Protein AF-A0A0K2RE60-F1 (afdb_monomer_lite)

Sequence (88 aa):
MRVACPSADDAEALPIIARKSQIPVIADIHFQPKYVFAAIEAGCAAVRVNPGNIRKFDDQVKEIAAAARDHGTSIRIGVNAGPWSPAS

Secondary structure (DSSP, 8-state):
-EEE--SHHHHHHHHHHHHH-SS--EEEEES-HHHHHHHHHTT-SEEEEE-SSHHHHHHHHHHHHHHHHHHT-EEEE-----------

Foldseek 3Di:
DEDEDEDPVSLVCLLVCCVPDPDAYEYEYEADVVSLLSNLVSLHQEYEYENVDVPVVVVCVVVSVVSCVVSNHHYHYDYDPDDDDDDD

Radius of gyration: 13.08 Å; chains: 1; bounding box: 34×24×40 Å

pLDDT: mean 87.62, std 15.84, range [40.94, 98.44]

Structure (mmCIF, N/CA/C/O backbone):
data_AF-A0A0K2RE60-F1
#
_entry.id   AF-A0A0K2RE60-F1
#
loop_
_atom_site.group_PDB
_atom_site.id
_atom_site.type_symbol
_atom_site.label_atom_id
_atom_site.label_alt_id
_atom_site.label_comp_id
_atom_site.label_asym_id
_atom_site.label_entity_id
_atom_site.label_seq_id
_atom_site.pdbx_PDB_ins_code
_atom_site.Cartn_x
_atom_site.Cartn_y
_atom_site.Cartn_z
_atom_site.occupancy
_atom_site.B_iso_or_equiv
_atom_site.auth_seq_id
_atom_site.auth_comp_id
_atom_site.auth_asym_id
_atom_site.auth_atom_id
_atom_site.pdbx_PDB_model_num
ATOM 1 N N . MET A 1 1 ? 1.932 -2.795 13.542 1.00 92.94 1 MET A N 1
ATOM 2 C CA . MET A 1 1 ? 2.194 -4.154 13.001 1.00 92.94 1 MET A CA 1
ATOM 3 C C . MET A 1 1 ? 2.591 -4.021 11.540 1.00 92.94 1 MET A C 1
ATOM 5 O O . MET A 1 1 ? 2.074 -3.126 10.884 1.00 92.94 1 MET A O 1
ATOM 9 N N . ARG A 1 2 ? 3.484 -4.878 11.030 1.00 95.81 2 ARG A N 1
ATOM 10 C CA . ARG A 1 2 ? 3.766 -4.970 9.590 1.00 95.81 2 ARG A CA 1
ATOM 11 C C . ARG A 1 2 ? 3.210 -6.282 9.036 1.00 95.81 2 ARG A C 1
ATOM 13 O O . ARG A 1 2 ? 3.459 -7.319 9.643 1.00 95.81 2 ARG A O 1
ATOM 20 N N . VAL A 1 3 ? 2.492 -6.220 7.917 1.00 96.19 3 VAL A N 1
ATOM 21 C CA . VAL A 1 3 ? 1.890 -7.380 7.238 1.00 96.19 3 VAL A CA 1
ATOM 22 C C . VAL A 1 3 ? 2.411 -7.472 5.808 1.00 96.19 3 VAL A C 1
ATOM 24 O O . VAL A 1 3 ? 2.550 -6.450 5.139 1.00 96.19 3 VAL A O 1
ATOM 27 N N . ALA A 1 4 ? 2.744 -8.678 5.355 1.00 96.19 4 ALA A N 1
ATOM 28 C CA . ALA A 1 4 ? 3.142 -8.901 3.969 1.00 96.19 4 ALA A CA 1
ATOM 29 C C . ALA A 1 4 ? 1.909 -8.865 3.058 1.00 96.19 4 ALA A C 1
ATOM 31 O O . ALA A 1 4 ? 0.856 -9.362 3.442 1.00 96.19 4 ALA A O 1
ATOM 32 N N . CYS A 1 5 ? 2.055 -8.294 1.864 1.00 96.44 5 CYS A N 1
ATOM 33 C CA . CYS A 1 5 ? 1.009 -8.250 0.844 1.00 96.44 5 CYS A CA 1
ATOM 34 C C . CYS A 1 5 ? 1.579 -8.712 -0.514 1.00 96.44 5 CYS A C 1
ATOM 36 O O . CYS A 1 5 ? 1.935 -7.886 -1.363 1.00 96.44 5 CYS A O 1
ATOM 38 N N . PRO A 1 6 ? 1.803 -10.032 -0.692 1.00 94.69 6 PRO A N 1
ATOM 39 C CA . PRO A 1 6 ? 2.330 -10.592 -1.937 1.00 94.69 6 PRO A CA 1
ATOM 40 C C . PRO A 1 6 ? 1.276 -10.774 -3.044 1.00 94.69 6 PRO A C 1
ATOM 42 O O . PRO A 1 6 ? 1.649 -10.830 -4.220 1.00 94.69 6 PRO A O 1
ATOM 45 N N . SER A 1 7 ? -0.013 -10.873 -2.707 1.00 96.00 7 SER A N 1
ATOM 46 C CA . SER A 1 7 ? -1.086 -11.214 -3.649 1.00 96.00 7 SER A CA 1
ATOM 47 C C . SER A 1 7 ? -2.255 -10.219 -3.643 1.00 96.00 7 SER A C 1
ATOM 49 O O . SER A 1 7 ? -2.280 -9.265 -2.866 1.00 96.00 7 SER A O 1
ATOM 51 N N . ALA A 1 8 ? -3.204 -10.421 -4.562 1.00 95.75 8 ALA A N 1
ATOM 52 C CA . ALA A 1 8 ? -4.407 -9.597 -4.652 1.00 95.75 8 ALA A CA 1
ATOM 53 C C . ALA A 1 8 ? -5.315 -9.818 -3.436 1.00 95.75 8 ALA A C 1
ATOM 55 O O . ALA A 1 8 ? -5.734 -8.843 -2.823 1.00 95.75 8 ALA A O 1
ATOM 56 N N . ASP A 1 9 ? -5.507 -11.074 -3.029 1.00 97.50 9 ASP A N 1
ATOM 57 C CA . ASP A 1 9 ? -6.293 -11.450 -1.851 1.00 97.50 9 ASP A CA 1
ATOM 58 C C . ASP A 1 9 ? -5.771 -10.758 -0.579 1.00 97.50 9 ASP A C 1
ATOM 60 O O . ASP A 1 9 ? -6.548 -10.285 0.252 1.00 97.50 9 ASP A O 1
ATOM 64 N N . ASP A 1 10 ? -4.445 -10.624 -0.448 1.00 97.56 10 ASP A N 1
ATOM 65 C CA . ASP A 1 10 ? -3.841 -9.897 0.672 1.00 97.56 10 ASP A CA 1
ATOM 66 C C . ASP A 1 10 ? -4.183 -8.403 0.630 1.00 97.56 10 ASP A C 1
ATOM 68 O O . ASP A 1 10 ? -4.502 -7.815 1.664 1.00 97.56 10 ASP A O 1
ATOM 72 N N . ALA A 1 11 ? -4.138 -7.785 -0.556 1.00 97.50 11 ALA A N 1
ATOM 73 C CA . ALA A 1 11 ? -4.490 -6.379 -0.747 1.00 97.50 11 ALA A CA 1
ATOM 74 C C . ALA A 1 11 ? -5.980 -6.128 -0.462 1.00 97.50 11 ALA A C 1
ATOM 76 O O . ALA A 1 11 ? -6.322 -5.151 0.204 1.00 97.50 11 ALA A O 1
ATOM 77 N N . GLU A 1 12 ? -6.853 -7.037 -0.897 1.00 97.88 12 GLU A N 1
ATOM 78 C CA . GLU A 1 12 ? -8.298 -7.002 -0.650 1.00 97.88 12 GLU A CA 1
ATOM 79 C C . GLU A 1 12 ? -8.648 -7.175 0.836 1.00 97.88 12 GLU A C 1
ATOM 81 O O . GLU A 1 12 ? -9.659 -6.648 1.306 1.00 97.88 12 GLU A O 1
ATOM 86 N N . ALA A 1 13 ? -7.796 -7.851 1.611 1.00 98.06 13 ALA A N 1
ATOM 87 C CA . ALA A 1 13 ? -7.972 -7.993 3.052 1.00 98.06 13 ALA A CA 1
ATOM 88 C C . ALA A 1 13 ? -7.588 -6.726 3.845 1.00 98.06 13 ALA A C 1
ATOM 90 O O . ALA A 1 13 ? -8.081 -6.528 4.966 1.00 98.06 13 ALA A O 1
ATOM 91 N N . LEU A 1 14 ? -6.737 -5.849 3.291 1.00 98.31 14 LEU A N 1
ATOM 92 C CA . LEU A 1 14 ? -6.193 -4.682 3.999 1.00 98.31 14 LEU A CA 1
ATOM 93 C C . LEU A 1 14 ? -7.256 -3.741 4.588 1.00 98.31 14 LEU A C 1
ATOM 95 O O . LEU A 1 14 ? -7.073 -3.359 5.744 1.00 98.31 14 LEU A O 1
ATOM 99 N N . PRO A 1 15 ? -8.372 -3.392 3.911 1.00 98.38 15 PRO A N 1
ATOM 100 C CA . PRO A 1 15 ? -9.366 -2.478 4.478 1.00 98.38 15 PRO A CA 1
ATOM 101 C C . PRO A 1 15 ? -9.976 -3.002 5.782 1.00 98.38 15 PRO A C 1
ATOM 103 O O . PRO A 1 15 ? -10.167 -2.261 6.749 1.00 98.38 15 PRO A O 1
ATOM 106 N N . ILE A 1 16 ? -10.261 -4.307 5.843 1.00 98.06 16 ILE A N 1
ATOM 107 C CA . ILE A 1 16 ? -10.820 -4.932 7.046 1.00 98.06 16 ILE A CA 1
ATOM 108 C C . ILE A 1 16 ? -9.762 -4.983 8.149 1.00 98.06 16 ILE A C 1
ATOM 110 O O . ILE A 1 16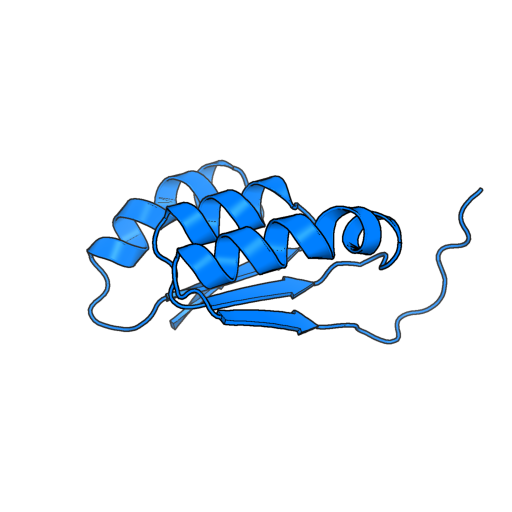 ? -10.088 -4.691 9.302 1.00 98.06 16 ILE A O 1
ATOM 114 N N . ILE A 1 17 ? -8.516 -5.326 7.807 1.00 97.44 17 ILE A N 1
ATOM 115 C CA . ILE A 1 17 ? -7.396 -5.398 8.754 1.00 97.44 17 ILE A CA 1
ATOM 116 C C . ILE A 1 17 ? -7.105 -4.014 9.345 1.00 97.44 17 ILE A C 1
ATOM 118 O O . ILE A 1 17 ? -7.084 -3.872 10.566 1.00 97.44 17 ILE A O 1
ATOM 122 N N . ALA A 1 18 ? -6.935 -2.992 8.505 1.00 97.50 18 ALA A N 1
ATOM 123 C CA . ALA A 1 18 ? -6.646 -1.624 8.924 1.00 97.50 18 ALA A CA 1
ATOM 124 C C . ALA A 1 18 ? -7.759 -1.060 9.816 1.00 97.50 18 ALA A C 1
ATOM 126 O O . ALA A 1 18 ? -7.471 -0.537 10.889 1.00 97.50 18 ALA A O 1
ATOM 127 N N . ARG A 1 19 ? -9.031 -1.258 9.438 1.00 97.06 19 ARG A N 1
ATOM 128 C CA . ARG A 1 19 ? -10.187 -0.791 10.220 1.00 97.06 19 ARG A CA 1
ATOM 129 C C . ARG A 1 19 ? -10.335 -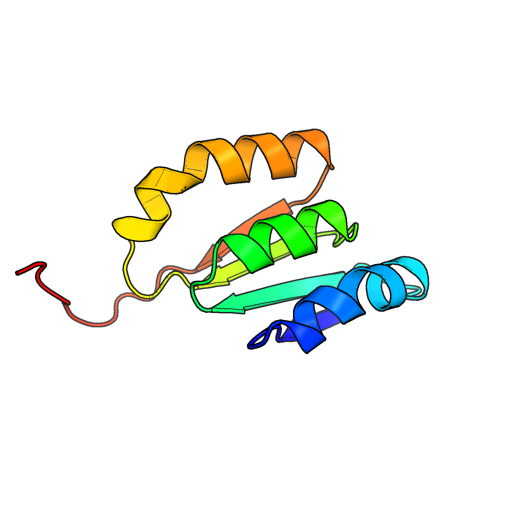1.490 11.572 1.00 97.06 19 ARG A C 1
ATOM 131 O O . ARG A 1 19 ? -10.781 -0.868 12.530 1.00 97.06 19 ARG A O 1
ATOM 138 N N . LYS A 1 20 ? -10.053 -2.796 11.647 1.00 97.44 20 LYS A N 1
ATOM 139 C CA . LYS A 1 20 ? -10.226 -3.580 12.885 1.00 97.44 20 LYS A CA 1
ATOM 140 C C . LYS A 1 20 ? -9.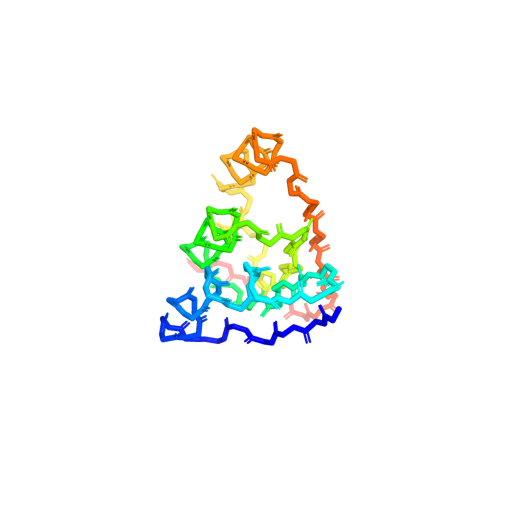002 -3.547 13.800 1.00 97.44 20 LYS A C 1
ATOM 142 O O . LYS A 1 20 ? -9.118 -3.915 14.967 1.00 97.44 20 LYS A O 1
ATOM 147 N N . SER A 1 21 ? -7.838 -3.164 13.286 1.00 96.94 21 SER A N 1
ATOM 148 C CA . SER A 1 21 ? -6.603 -3.148 14.060 1.00 96.94 21 SER A CA 1
ATOM 149 C C . SER A 1 21 ? -6.628 -2.053 15.126 1.00 96.94 21 SER A C 1
ATOM 151 O O . SER A 1 21 ? -6.925 -0.897 14.846 1.00 96.94 21 SER A O 1
ATOM 153 N N . GLN A 1 22 ? -6.237 -2.404 16.351 1.00 97.19 22 GLN A N 1
ATOM 154 C CA . GLN A 1 22 ? -6.057 -1.439 17.445 1.00 97.19 22 GLN A CA 1
ATOM 155 C C . GLN A 1 22 ? -4.731 -0.666 17.348 1.00 97.19 22 GLN A C 1
ATOM 157 O O . GLN A 1 22 ? -4.480 0.243 18.134 1.00 97.19 22 GLN A O 1
ATOM 162 N N . ILE A 1 23 ? -3.861 -1.044 16.408 1.00 97.44 23 ILE A N 1
ATOM 163 C CA . ILE A 1 23 ? -2.550 -0.427 16.182 1.00 97.44 23 ILE A CA 1
ATOM 164 C C . ILE A 1 23 ? -2.355 -0.080 14.701 1.00 97.44 23 ILE A C 1
ATOM 166 O O . ILE A 1 23 ? -2.927 -0.753 13.840 1.00 97.44 23 ILE A O 1
ATOM 170 N N . PRO A 1 24 ? -1.492 0.894 14.365 1.00 98.00 24 PRO A N 1
ATOM 171 C CA . PRO A 1 24 ? 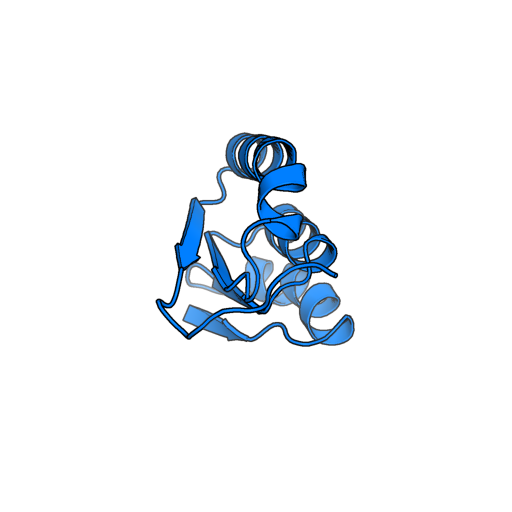-1.191 1.221 12.976 1.00 98.00 24 PRO A CA 1
ATOM 172 C C . PRO A 1 24 ? -0.710 0.003 12.173 1.00 98.00 24 PRO A C 1
ATOM 174 O O . PRO A 1 24 ? 0.189 -0.742 12.601 1.00 98.00 24 PRO A O 1
ATOM 177 N N . VAL A 1 25 ? -1.311 -0.185 10.998 1.00 98.38 25 VAL A N 1
ATOM 178 C CA . VAL A 1 25 ? -0.967 -1.246 10.044 1.00 98.38 25 VAL A CA 1
ATOM 179 C C . VAL A 1 25 ? -0.009 -0.693 8.996 1.00 98.38 25 VAL A C 1
ATOM 181 O O . VAL A 1 25 ? -0.242 0.373 8.425 1.00 98.38 25 VAL A O 1
ATOM 184 N N . ILE A 1 26 ? 1.080 -1.426 8.767 1.00 98.38 26 ILE A N 1
ATOM 185 C CA . ILE A 1 26 ? 2.072 -1.144 7.731 1.00 98.38 26 ILE A CA 1
ATOM 186 C C . ILE A 1 26 ? 2.020 -2.272 6.701 1.00 98.38 26 ILE A C 1
ATOM 188 O O . ILE A 1 26 ? 2.333 -3.415 7.043 1.00 98.38 26 ILE A O 1
ATOM 192 N N . ALA A 1 27 ? 1.666 -1.960 5.457 1.00 97.88 27 ALA A N 1
ATOM 193 C CA . ALA A 1 27 ? 1.697 -2.929 4.363 1.00 97.88 27 ALA A CA 1
ATOM 194 C C . ALA A 1 27 ? 3.129 -3.077 3.821 1.00 97.88 27 ALA A C 1
ATOM 196 O O . ALA A 1 27 ? 3.799 -2.080 3.558 1.00 97.88 27 ALA A O 1
ATOM 197 N N . ASP A 1 28 ? 3.613 -4.309 3.672 1.00 96.25 28 ASP A N 1
ATOM 198 C CA . ASP A 1 28 ? 4.924 -4.641 3.107 1.00 96.25 28 ASP A CA 1
ATOM 199 C C . ASP A 1 28 ? 4.758 -5.267 1.719 1.00 96.25 28 ASP A C 1
ATOM 201 O O . ASP A 1 28 ? 4.257 -6.387 1.585 1.00 96.25 28 ASP A O 1
ATOM 205 N N . ILE A 1 29 ? 5.154 -4.519 0.689 1.00 93.88 29 ILE A N 1
ATOM 206 C CA . ILE A 1 29 ? 4.821 -4.799 -0.708 1.00 93.88 29 ILE A CA 1
ATOM 207 C C . ILE A 1 29 ? 6.098 -4.953 -1.529 1.00 93.88 29 ILE A C 1
ATOM 209 O O . ILE A 1 29 ? 6.952 -4.062 -1.577 1.00 93.88 29 ILE A O 1
ATOM 213 N N . HIS A 1 30 ? 6.193 -6.084 -2.229 1.00 89.75 30 HIS A N 1
ATOM 214 C CA . HIS A 1 30 ? 7.247 -6.355 -3.201 1.00 89.75 30 HIS A CA 1
ATOM 215 C C . HIS A 1 30 ? 6.730 -6.054 -4.615 1.00 89.75 30 HIS A C 1
ATOM 217 O O . HIS A 1 30 ? 5.873 -6.762 -5.134 1.00 89.75 30 HIS A O 1
ATOM 223 N N . PHE A 1 31 ? 7.244 -4.962 -5.188 1.00 72.69 31 PHE A N 1
ATOM 224 C CA . PHE A 1 31 ? 7.065 -4.467 -6.559 1.00 72.69 31 PHE A CA 1
ATOM 225 C C . PHE A 1 31 ? 5.717 -4.758 -7.258 1.00 72.69 31 PHE A C 1
ATOM 227 O O . PHE A 1 31 ? 5.667 -5.366 -8.325 1.00 72.69 31 PHE A O 1
ATOM 234 N N . GLN A 1 32 ? 4.612 -4.265 -6.692 1.00 85.00 32 GLN A N 1
ATOM 235 C CA . GLN A 1 32 ? 3.317 -4.196 -7.381 1.00 85.00 32 GLN A CA 1
ATOM 236 C C . GLN A 1 32 ? 2.639 -2.862 -7.058 1.00 85.00 32 GLN A C 1
ATOM 238 O O . GLN A 1 32 ? 1.996 -2.747 -6.014 1.00 85.00 32 GLN A O 1
ATOM 243 N N . PRO A 1 33 ? 2.766 -1.840 -7.923 1.00 88.50 33 PRO A N 1
ATOM 244 C CA . PRO A 1 33 ? 2.216 -0.520 -7.630 1.00 88.50 33 PRO A CA 1
ATOM 245 C C . PRO A 1 33 ? 0.711 -0.518 -7.372 1.00 88.50 33 PRO A C 1
ATOM 247 O O . PRO A 1 33 ? 0.252 0.172 -6.470 1.00 88.50 33 PRO A O 1
ATOM 250 N N . LYS A 1 34 ? -0.044 -1.381 -8.065 1.00 92.25 34 LYS A N 1
ATOM 251 C CA . LYS A 1 34 ? -1.473 -1.597 -7.790 1.00 92.25 34 LYS A CA 1
ATOM 252 C C . LYS A 1 34 ? -1.763 -1.892 -6.312 1.00 92.25 34 LYS A C 1
ATOM 254 O O . LYS A 1 34 ? -2.741 -1.394 -5.773 1.00 92.25 34 LYS A O 1
ATOM 259 N N . TYR A 1 35 ? -0.897 -2.648 -5.637 1.00 95.31 35 TYR A N 1
ATOM 260 C CA . TYR A 1 35 ? -1.076 -2.972 -4.222 1.00 95.31 35 TYR A CA 1
ATOM 261 C C . TYR A 1 35 ? -0.639 -1.823 -3.318 1.00 95.31 35 TYR A C 1
ATOM 263 O O . TYR A 1 35 ? -1.167 -1.686 -2.220 1.00 95.31 35 TYR A O 1
ATOM 271 N N . VAL A 1 36 ? 0.293 -0.977 -3.770 1.00 94.88 36 VAL A N 1
ATOM 272 C CA . VAL A 1 36 ? 0.660 0.254 -3.057 1.00 94.88 36 VAL A CA 1
ATOM 273 C C . VAL A 1 36 ? -0.547 1.183 -2.979 1.00 94.88 36 VAL A C 1
ATOM 275 O O . VAL A 1 36 ? -0.890 1.616 -1.883 1.00 94.88 36 VAL A O 1
ATOM 278 N N . PHE A 1 37 ? -1.229 1.421 -4.103 1.00 95.69 37 PHE A N 1
ATOM 279 C CA . PHE A 1 37 ? -2.467 2.206 -4.119 1.00 95.69 37 PHE A CA 1
ATOM 280 C C . PHE A 1 37 ? -3.563 1.553 -3.275 1.00 95.69 37 PHE A C 1
ATOM 282 O O . PHE A 1 37 ? -4.116 2.216 -2.404 1.00 95.69 37 PHE A O 1
ATOM 289 N N . ALA A 1 38 ? -3.785 0.243 -3.428 1.00 97.31 38 ALA A N 1
ATOM 290 C CA . ALA A 1 38 ? -4.768 -0.476 -2.618 1.00 97.31 38 ALA A CA 1
ATOM 291 C C . ALA A 1 38 ? -4.493 -0.354 -1.108 1.00 97.31 38 ALA A C 1
ATOM 293 O O . ALA A 1 38 ? -5.417 -0.175 -0.323 1.00 97.31 38 ALA A O 1
ATOM 294 N N . ALA A 1 39 ? -3.228 -0.401 -0.679 1.00 97.88 39 ALA A N 1
ATOM 295 C CA . ALA A 1 39 ? -2.866 -0.238 0.727 1.00 97.88 39 ALA A CA 1
ATOM 296 C C . ALA A 1 39 ? -3.100 1.190 1.248 1.00 97.88 39 ALA A C 1
ATOM 298 O O . ALA A 1 39 ? -3.501 1.354 2.403 1.00 97.88 39 ALA A O 1
ATOM 299 N N . ILE A 1 40 ? -2.859 2.205 0.412 1.00 97.94 40 ILE A N 1
ATOM 300 C CA . ILE A 1 40 ? -3.156 3.611 0.721 1.00 97.94 40 ILE A CA 1
ATOM 301 C C . ILE A 1 40 ? -4.672 3.793 0.884 1.00 97.94 40 ILE A C 1
ATOM 303 O O . ILE A 1 40 ? -5.126 4.251 1.931 1.00 97.94 40 ILE A O 1
ATOM 307 N N . GLU A 1 41 ? -5.459 3.353 -0.099 1.00 97.81 41 GLU A N 1
ATOM 308 C CA . GLU A 1 41 ? -6.928 3.442 -0.090 1.00 97.81 41 GLU A CA 1
ATOM 309 C C . GLU A 1 41 ? -7.561 2.629 1.048 1.00 97.81 41 GLU A C 1
ATOM 311 O O . GLU A 1 41 ? -8.563 3.034 1.635 1.00 97.81 41 GLU A O 1
ATOM 316 N N . ALA A 1 42 ? -6.945 1.505 1.421 1.00 97.81 42 ALA A N 1
ATOM 317 C CA . ALA A 1 42 ? -7.363 0.678 2.549 1.00 97.81 42 ALA A CA 1
ATOM 318 C C . ALA A 1 42 ? -7.189 1.358 3.920 1.00 97.81 42 ALA A C 1
ATOM 320 O O . ALA A 1 42 ? -7.639 0.809 4.928 1.00 97.81 42 ALA A O 1
ATOM 321 N N . GLY A 1 43 ? -6.520 2.513 3.987 1.00 97.75 43 GLY A N 1
ATOM 322 C CA . GLY A 1 43 ? -6.259 3.225 5.235 1.00 97.75 43 GLY A CA 1
ATOM 323 C C . GLY A 1 43 ? -5.082 2.656 6.028 1.00 97.75 43 GLY A C 1
ATOM 324 O O . GLY A 1 43 ? -5.043 2.782 7.254 1.00 97.75 43 GLY A O 1
ATOM 325 N N . CYS A 1 44 ? -4.110 2.016 5.366 1.00 98.44 44 CYS A N 1
ATOM 326 C CA . CYS A 1 44 ? -2.860 1.672 6.040 1.00 98.44 44 CYS A CA 1
ATOM 327 C C . CYS A 1 44 ? -2.140 2.953 6.482 1.00 98.44 44 CYS A C 1
ATOM 329 O O . CYS A 1 44 ? -2.030 3.924 5.734 1.00 98.44 44 CYS A O 1
ATOM 331 N N . ALA A 1 45 ? -1.581 2.933 7.692 1.00 98.25 45 ALA A N 1
ATOM 332 C CA . ALA A 1 45 ? -0.836 4.072 8.223 1.00 98.25 45 ALA A CA 1
ATOM 333 C C . ALA A 1 45 ? 0.499 4.274 7.490 1.00 98.25 45 ALA A C 1
ATOM 335 O O . ALA A 1 45 ? 1.000 5.395 7.383 1.00 98.25 45 ALA A O 1
ATOM 336 N N . ALA A 1 46 ? 1.086 3.187 6.982 1.00 98.12 46 ALA A N 1
ATOM 337 C CA . ALA A 1 46 ? 2.249 3.264 6.117 1.00 98.12 46 ALA A CA 1
ATOM 338 C C . ALA A 1 46 ? 2.300 2.130 5.086 1.00 98.12 46 ALA A C 1
ATOM 340 O O . ALA A 1 46 ? 1.770 1.040 5.308 1.00 98.12 46 ALA A O 1
ATOM 341 N N . VAL A 1 47 ? 3.027 2.363 3.996 1.00 97.06 47 VAL A N 1
ATOM 342 C CA . VAL A 1 47 ? 3.404 1.334 3.024 1.00 97.06 47 VAL A CA 1
ATOM 343 C C . VAL A 1 47 ? 4.924 1.279 2.924 1.00 97.06 47 VAL A C 1
ATOM 345 O O . VAL A 1 47 ? 5.593 2.280 2.660 1.00 97.06 47 VAL A O 1
ATOM 348 N N . ARG A 1 48 ? 5.488 0.090 3.134 1.00 95.25 48 ARG A N 1
ATOM 349 C CA . ARG A 1 48 ? 6.886 -0.214 2.840 1.00 95.25 48 ARG A CA 1
ATOM 350 C C . ARG A 1 48 ? 6.948 -0.885 1.477 1.00 95.25 48 ARG A C 1
ATOM 352 O O . ARG A 1 48 ? 6.392 -1.961 1.291 1.00 95.25 48 ARG A O 1
ATOM 359 N N . VAL A 1 49 ? 7.657 -0.258 0.547 1.00 91.56 49 VAL A N 1
ATOM 360 C CA . VAL A 1 49 ? 7.817 -0.754 -0.819 1.00 91.56 49 VAL A CA 1
ATOM 361 C C . VAL A 1 49 ? 9.246 -1.228 -1.028 1.00 91.56 49 VAL A C 1
ATOM 363 O O . VAL A 1 49 ? 10.201 -0.501 -0.750 1.00 91.56 49 VAL A O 1
ATOM 366 N N . ASN A 1 50 ? 9.392 -2.446 -1.537 1.00 88.00 50 ASN A N 1
ATOM 367 C CA . ASN A 1 50 ? 10.642 -2.952 -2.087 1.00 88.00 50 ASN A CA 1
ATOM 368 C C . ASN A 1 50 ? 10.484 -3.074 -3.613 1.00 88.00 50 ASN A C 1
ATOM 370 O O . ASN A 1 50 ? 9.792 -3.990 -4.072 1.00 88.00 50 ASN A O 1
ATOM 374 N N . PRO A 1 51 ? 11.056 -2.149 -4.407 1.00 76.81 51 PRO A N 1
ATOM 375 C CA . PRO A 1 51 ? 10.769 -2.075 -5.832 1.00 76.81 51 PRO A CA 1
ATOM 376 C C . PRO A 1 51 ? 11.519 -3.113 -6.676 1.00 76.81 51 PRO A C 1
ATOM 378 O O . PRO A 1 51 ? 11.140 -3.318 -7.819 1.00 76.81 51 PRO A O 1
ATOM 381 N N . GLY A 1 52 ? 12.561 -3.784 -6.170 1.00 73.81 52 GLY A N 1
ATOM 382 C CA . GLY A 1 52 ? 13.366 -4.742 -6.947 1.00 73.81 52 GLY A CA 1
ATOM 383 C C . GLY A 1 52 ? 14.174 -4.099 -8.092 1.00 73.81 52 GLY A C 1
ATOM 384 O O . GLY A 1 52 ? 15.398 -4.116 -8.054 1.00 73.81 52 GLY A O 1
ATOM 385 N N . ASN A 1 53 ? 13.500 -3.488 -9.075 1.00 68.81 53 ASN A N 1
ATOM 386 C CA . ASN A 1 53 ? 14.049 -2.624 -10.120 1.00 68.81 53 ASN A CA 1
ATOM 387 C C . ASN A 1 53 ? 13.494 -1.197 -9.965 1.00 68.81 53 ASN A C 1
ATOM 389 O O . ASN A 1 53 ? 12.292 -0.966 -10.093 1.00 68.81 53 ASN A O 1
ATOM 393 N N . ILE A 1 54 ? 14.383 -0.230 -9.732 1.00 68.44 54 ILE A N 1
ATOM 394 C CA . ILE A 1 54 ? 14.001 1.155 -9.446 1.00 68.44 54 ILE A CA 1
ATOM 395 C C . ILE A 1 54 ? 13.318 1.862 -10.629 1.00 68.44 54 ILE A C 1
ATOM 397 O O . ILE A 1 54 ? 12.435 2.672 -10.391 1.00 68.44 54 ILE A O 1
ATOM 401 N N . ARG A 1 55 ? 13.645 1.532 -11.892 1.00 70.19 55 ARG A N 1
ATOM 402 C CA . ARG A 1 55 ? 13.191 2.309 -13.067 1.00 70.19 55 ARG A CA 1
ATOM 403 C C . ARG A 1 55 ? 11.678 2.285 -13.263 1.00 70.19 55 ARG A C 1
ATOM 405 O O . ARG A 1 55 ? 11.060 3.328 -13.375 1.00 70.19 55 ARG A O 1
ATOM 412 N N . LYS A 1 56 ? 11.073 1.096 -13.246 1.00 69.88 56 LYS A N 1
ATOM 413 C CA . LYS A 1 56 ? 9.613 0.959 -13.390 1.00 69.88 56 LYS A CA 1
ATOM 414 C C . LYS A 1 56 ? 8.845 1.553 -12.208 1.00 69.88 56 LYS A C 1
ATOM 416 O O . LYS A 1 56 ? 7.665 1.855 -12.332 1.00 69.88 56 LYS A O 1
ATOM 421 N N . PHE A 1 57 ? 9.486 1.620 -11.043 1.00 75.38 57 PHE A N 1
ATOM 422 C CA . PHE A 1 57 ? 8.897 2.250 -9.873 1.00 75.38 57 PHE A CA 1
ATOM 423 C C . PHE A 1 57 ? 8.966 3.776 -9.985 1.00 75.38 57 PHE A C 1
ATOM 425 O O . PHE A 1 57 ? 7.989 4.431 -9.644 1.00 75.38 57 PHE A O 1
ATOM 432 N N . ASP A 1 58 ? 10.076 4.313 -10.504 1.00 78.56 58 ASP A 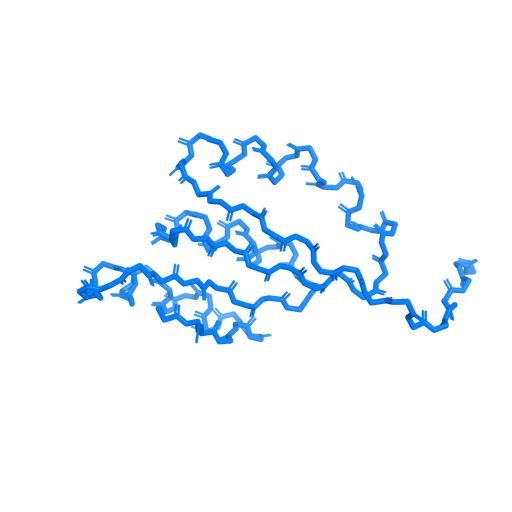N 1
ATOM 433 C CA . ASP A 1 58 ? 10.332 5.749 -10.680 1.00 78.56 58 ASP A CA 1
ATOM 434 C C . ASP A 1 58 ? 9.213 6.447 -11.468 1.00 78.56 58 ASP A C 1
ATOM 436 O O . ASP A 1 58 ? 8.698 7.473 -11.025 1.00 78.56 58 ASP A O 1
ATOM 440 N N . ASP A 1 59 ? 8.735 5.806 -12.541 1.00 80.12 59 ASP A N 1
ATOM 441 C CA . ASP A 1 59 ? 7.625 6.293 -13.376 1.00 80.12 59 ASP A CA 1
ATOM 442 C C . ASP A 1 59 ? 6.311 6.514 -12.606 1.00 80.12 59 ASP A C 1
ATOM 444 O O . ASP A 1 59 ? 5.433 7.218 -13.092 1.00 80.12 59 ASP A O 1
ATOM 448 N N . GLN A 1 60 ? 6.154 5.902 -11.427 1.00 84.88 60 GLN A N 1
ATOM 449 C CA . GLN A 1 60 ? 4.930 5.954 -10.620 1.00 84.88 60 GLN A CA 1
ATOM 450 C C . GLN A 1 60 ? 5.134 6.596 -9.243 1.00 84.88 60 GLN A C 1
ATOM 452 O O . GLN A 1 60 ? 4.194 6.694 -8.448 1.00 84.88 60 GLN A O 1
ATOM 457 N N . VAL A 1 61 ? 6.356 7.044 -8.926 1.00 86.69 61 VAL A N 1
ATOM 458 C CA . VAL A 1 61 ? 6.673 7.664 -7.629 1.00 86.69 61 VAL A CA 1
ATOM 459 C C . VAL A 1 61 ? 5.812 8.901 -7.396 1.00 86.69 61 VAL A C 1
ATOM 461 O O . VAL A 1 61 ? 5.368 9.132 -6.271 1.00 86.69 61 VAL A O 1
ATOM 464 N N . LYS A 1 62 ? 5.558 9.691 -8.443 1.00 90.81 62 LYS A N 1
ATOM 465 C CA . LYS A 1 62 ? 4.808 10.945 -8.335 1.00 90.81 62 LYS A CA 1
ATOM 466 C C . LYS A 1 62 ? 3.353 10.699 -7.938 1.00 90.81 62 LYS A C 1
ATOM 468 O O . LYS A 1 62 ? 2.857 11.351 -7.019 1.00 90.81 62 LYS A O 1
ATOM 473 N N . GLU A 1 63 ? 2.688 9.753 -8.592 1.00 93.19 63 GLU A N 1
ATOM 474 C CA . GLU A 1 63 ? 1.304 9.370 -8.313 1.00 93.19 63 GLU A CA 1
ATOM 475 C C . GLU A 1 63 ? 1.186 8.722 -6.932 1.00 93.19 63 GLU A C 1
ATOM 477 O O . GLU A 1 63 ? 0.296 9.082 -6.161 1.00 93.19 63 GLU A O 1
ATOM 482 N N . ILE A 1 64 ? 2.121 7.833 -6.576 1.00 92.50 64 ILE A N 1
ATOM 483 C CA . ILE A 1 64 ? 2.161 7.195 -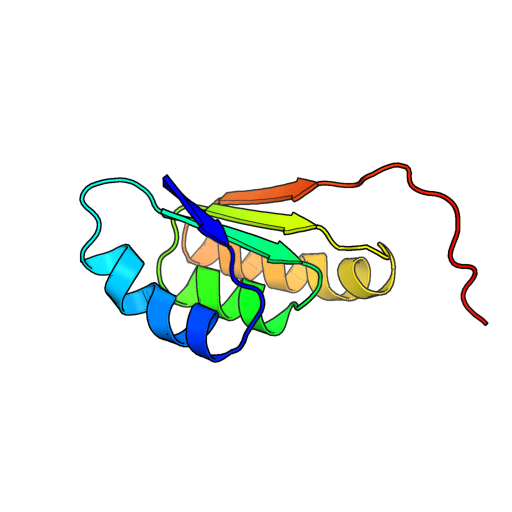5.252 1.00 92.50 64 ILE A CA 1
ATOM 484 C C . ILE A 1 64 ? 2.341 8.247 -4.151 1.00 92.50 64 ILE A C 1
ATOM 486 O O . ILE A 1 64 ? 1.634 8.210 -3.145 1.00 92.50 64 ILE A O 1
ATOM 490 N N . ALA A 1 65 ? 3.259 9.201 -4.329 1.00 93.31 65 ALA A N 1
ATOM 491 C CA . ALA A 1 65 ? 3.504 10.259 -3.353 1.00 93.31 65 ALA A CA 1
ATOM 492 C C . ALA A 1 65 ? 2.292 11.189 -3.190 1.00 93.31 65 ALA A C 1
ATOM 494 O O . ALA A 1 65 ? 1.977 11.589 -2.068 1.00 93.31 65 ALA A O 1
ATOM 495 N N . ALA A 1 66 ? 1.603 11.516 -4.288 1.00 96.56 66 ALA A N 1
ATOM 496 C CA . ALA A 1 66 ? 0.377 12.306 -4.246 1.00 96.56 66 ALA A CA 1
ATOM 497 C C . ALA A 1 66 ? -0.736 11.570 -3.485 1.00 96.56 66 ALA A C 1
ATOM 499 O O . ALA A 1 66 ? -1.249 12.107 -2.507 1.00 96.56 66 ALA A O 1
ATOM 500 N N . ALA A 1 67 ? -1.030 10.322 -3.860 1.00 96.81 67 ALA A N 1
ATOM 501 C CA . ALA A 1 67 ? -2.053 9.514 -3.199 1.00 96.81 67 ALA A CA 1
ATOM 502 C C . ALA A 1 67 ? -1.765 9.334 -1.702 1.00 96.81 67 ALA A C 1
ATOM 504 O O . ALA A 1 67 ? -2.655 9.509 -0.871 1.00 96.81 67 ALA A O 1
ATOM 505 N N . ALA A 1 68 ? -0.512 9.045 -1.347 1.00 97.00 68 ALA A N 1
ATOM 506 C CA . ALA A 1 68 ? -0.101 8.866 0.037 1.00 97.00 68 ALA A CA 1
ATOM 507 C C . ALA A 1 68 ? -0.273 10.143 0.872 1.00 97.00 68 ALA A C 1
ATOM 509 O O . ALA A 1 68 ? -0.778 10.079 1.992 1.00 97.00 68 ALA A O 1
ATOM 510 N N . ARG A 1 69 ? 0.089 11.309 0.321 1.00 97.56 69 ARG A N 1
ATOM 511 C CA . ARG A 1 69 ? -0.140 12.605 0.975 1.00 97.56 69 ARG A CA 1
ATOM 512 C C . ARG A 1 69 ? -1.629 12.849 1.202 1.00 97.56 69 ARG A C 1
ATOM 514 O O . ARG A 1 69 ? -2.005 13.234 2.304 1.00 97.56 69 ARG A O 1
ATOM 521 N N . ASP A 1 70 ? -2.450 12.613 0.184 1.00 97.94 70 ASP A N 1
ATOM 522 C CA . ASP A 1 70 ? -3.883 12.908 0.233 1.00 97.94 70 ASP A CA 1
ATOM 523 C C . ASP A 1 70 ? -4.623 12.005 1.246 1.00 97.94 70 ASP A C 1
ATOM 525 O O . ASP A 1 70 ? -5.619 12.423 1.830 1.00 97.94 70 ASP A O 1
ATOM 529 N N . HIS A 1 71 ? -4.087 10.811 1.533 1.00 97.81 71 HIS A N 1
ATOM 530 C CA . HIS A 1 71 ? -4.621 9.869 2.529 1.00 97.81 71 HIS A CA 1
ATOM 531 C C . HIS A 1 71 ? -3.906 9.916 3.892 1.00 97.81 71 HIS A C 1
ATOM 533 O O . HIS A 1 71 ? -4.278 9.188 4.811 1.00 97.81 71 HIS A O 1
ATOM 539 N N . GLY A 1 72 ? -2.867 10.742 4.050 1.00 97.19 72 GLY A N 1
ATOM 540 C CA . GLY A 1 72 ? -2.059 10.780 5.276 1.00 97.19 72 GLY A CA 1
ATOM 541 C C . GLY A 1 72 ? -1.241 9.504 5.535 1.00 97.19 72 GLY A C 1
ATOM 542 O O . GLY A 1 72 ? -0.848 9.241 6.672 1.00 97.19 72 GLY A O 1
ATOM 543 N N . THR A 1 73 ? -0.970 8.709 4.499 1.00 98.38 73 THR A N 1
ATOM 544 C CA . THR A 1 73 ? -0.200 7.463 4.579 1.00 98.38 73 THR A CA 1
ATOM 545 C C . THR A 1 73 ? 1.294 7.742 4.407 1.00 98.38 73 THR A C 1
ATOM 547 O O . THR A 1 73 ? 1.722 8.390 3.455 1.00 98.38 73 THR A O 1
ATOM 550 N N . SER A 1 74 ? 2.137 7.211 5.294 1.00 97.38 74 SER A N 1
ATOM 551 C CA . SER A 1 74 ? 3.596 7.307 5.136 1.00 97.38 74 SER A CA 1
ATOM 552 C C . SER A 1 74 ? 4.121 6.277 4.127 1.00 97.38 74 SER A C 1
ATOM 554 O O . SER A 1 74 ? 3.749 5.107 4.182 1.00 97.38 74 SER A O 1
ATOM 556 N N . ILE A 1 75 ? 5.037 6.664 3.234 1.00 94.25 75 ILE A N 1
ATOM 557 C CA . ILE A 1 75 ? 5.685 5.739 2.289 1.00 94.25 75 ILE A CA 1
ATOM 558 C C . ILE A 1 75 ? 7.162 5.576 2.645 1.00 94.25 75 ILE A C 1
ATOM 560 O O . ILE A 1 75 ? 7.891 6.554 2.803 1.00 94.25 75 ILE A O 1
ATOM 564 N N . ARG A 1 76 ? 7.624 4.323 2.732 1.00 91.75 76 ARG A N 1
ATOM 565 C CA . ARG A 1 76 ? 9.042 3.973 2.884 1.00 91.75 76 ARG A CA 1
ATOM 566 C C . ARG A 1 76 ? 9.496 3.114 1.712 1.00 91.75 76 ARG A C 1
ATOM 568 O O . ARG A 1 76 ? 9.068 1.970 1.589 1.00 91.75 76 ARG A O 1
ATOM 575 N N . ILE A 1 77 ? 10.424 3.624 0.910 1.00 86.50 77 ILE A N 1
ATOM 576 C CA . ILE A 1 77 ? 11.027 2.880 -0.202 1.00 86.50 77 ILE A CA 1
ATOM 577 C C . ILE A 1 77 ? 12.346 2.279 0.287 1.00 86.50 77 ILE A C 1
ATOM 579 O O . ILE A 1 77 ? 13.277 2.998 0.638 1.00 86.50 77 ILE A O 1
ATOM 583 N N . GLY A 1 78 ? 12.410 0.951 0.364 1.00 78.81 78 GLY A N 1
ATOM 584 C CA . GLY A 1 78 ? 13.632 0.226 0.698 1.00 78.81 78 GLY A CA 1
ATOM 585 C C . GLY A 1 78 ? 14.366 -0.175 -0.573 1.00 78.81 78 GLY A C 1
ATOM 586 O O . GLY A 1 78 ? 13.949 -1.124 -1.230 1.00 78.81 78 GLY A O 1
ATOM 587 N N . VAL A 1 79 ? 15.449 0.526 -0.906 1.00 69.44 79 VAL A N 1
ATOM 588 C CA . VAL A 1 79 ? 16.337 0.151 -2.014 1.00 69.44 79 VAL A CA 1
ATOM 589 C C . VAL A 1 79 ? 17.428 -0.763 -1.464 1.00 69.44 79 VAL A C 1
ATOM 591 O O . VAL A 1 79 ? 18.239 -0.342 -0.643 1.00 69.44 79 VAL A O 1
ATOM 594 N N . ASN A 1 80 ? 17.446 -2.019 -1.905 1.00 64.69 80 ASN A N 1
ATOM 595 C CA . ASN A 1 80 ? 18.559 -2.922 -1.631 1.00 64.69 80 ASN A CA 1
ATOM 596 C C . ASN A 1 80 ? 19.591 -2.779 -2.757 1.00 64.69 80 ASN A C 1
ATOM 598 O O . ASN A 1 80 ? 19.227 -2.870 -3.928 1.00 64.69 80 ASN A O 1
ATOM 602 N N . ALA A 1 81 ? 20.870 -2.606 -2.417 1.00 51.38 81 ALA A N 1
ATOM 603 C CA . ALA A 1 81 ? 21.988 -2.586 -3.368 1.00 51.38 81 ALA A CA 1
ATOM 604 C C . ALA A 1 81 ? 22.328 -4.002 -3.897 1.00 51.38 81 ALA A C 1
ATOM 606 O O . ALA A 1 81 ? 23.468 -4.452 -3.823 1.00 51.38 81 ALA A O 1
ATOM 607 N N . GLY A 1 82 ? 21.321 -4.740 -4.373 1.00 50.34 82 GLY A N 1
ATOM 608 C CA . GLY A 1 82 ? 21.500 -6.013 -5.076 1.00 50.34 82 GLY A CA 1
ATOM 609 C C . GLY A 1 82 ? 21.892 -5.777 -6.541 1.00 50.34 82 GLY A C 1
ATOM 610 O O . GLY A 1 82 ? 21.467 -4.777 -7.123 1.00 50.34 82 GLY A O 1
ATOM 611 N N . PRO A 1 83 ? 22.721 -6.646 -7.147 1.00 42.72 83 PRO A N 1
ATOM 612 C CA . PRO A 1 83 ? 23.390 -6.354 -8.408 1.00 42.72 83 PRO A CA 1
ATOM 613 C C . PRO A 1 83 ? 22.405 -6.330 -9.585 1.00 42.72 83 PRO A C 1
ATOM 615 O O . PRO A 1 83 ? 21.652 -7.273 -9.785 1.00 42.72 83 PRO A O 1
ATOM 618 N N . TRP A 1 84 ? 22.459 -5.239 -10.355 1.00 50.69 84 TRP A N 1
ATOM 619 C CA . TRP A 1 84 ? 22.192 -5.140 -11.794 1.00 50.69 84 TRP A CA 1
ATOM 620 C C . TRP A 1 84 ? 21.098 -6.034 -12.403 1.00 50.69 84 TRP A C 1
ATOM 622 O O . TRP A 1 84 ? 21.293 -7.220 -12.645 1.00 50.69 84 TRP A O 1
ATOM 632 N N . SER A 1 85 ? 20.021 -5.399 -12.869 1.00 43.84 85 SER A N 1
ATOM 633 C CA . SER A 1 85 ? 19.296 -5.887 -14.044 1.00 43.84 85 SER A CA 1
ATOM 634 C C . SER A 1 85 ? 19.410 -4.815 -15.135 1.00 43.84 85 SER A C 1
ATOM 636 O O . SER A 1 85 ? 18.754 -3.774 -15.019 1.00 43.84 85 SER A O 1
ATOM 638 N N . PRO A 1 86 ? 20.299 -4.976 -16.137 1.00 42.38 86 PRO A N 1
ATOM 639 C CA . PRO A 1 86 ? 20.330 -4.071 -17.274 1.00 42.38 86 PRO A CA 1
ATOM 640 C C . PRO A 1 86 ? 19.022 -4.243 -18.048 1.00 42.38 86 PRO A C 1
ATOM 642 O O . PRO A 1 86 ? 18.630 -5.360 -18.385 1.00 42.38 86 PRO A O 1
ATOM 645 N N . ALA A 1 87 ? 18.327 -3.133 -18.289 1.00 44.91 87 ALA A N 1
ATOM 646 C CA . ALA A 1 87 ? 17.234 -3.119 -19.250 1.00 44.91 87 ALA A CA 1
ATOM 647 C C . ALA A 1 87 ? 17.814 -3.516 -20.616 1.00 44.91 87 ALA A C 1
ATOM 649 O O . ALA A 1 87 ? 18.764 -2.878 -21.076 1.00 44.91 87 ALA A O 1
ATOM 650 N N . SER A 1 88 ? 17.285 -4.597 -21.188 1.00 40.94 88 SER A N 1
ATOM 651 C CA . SER A 1 88 ? 17.400 -4.890 -22.620 1.00 40.94 88 SER A CA 1
ATOM 652 C C . SER A 1 88 ? 16.322 -4.125 -23.373 1.00 40.94 88 SER A C 1
ATOM 654 O O . SER A 1 88 ? 15.270 -3.845 -22.748 1.00 40.94 88 SER A O 1
#